Protein AF-A0A3C0ABT0-F1 (afdb_monomer)

Structure (mmCIF, N/CA/C/O backbone):
data_AF-A0A3C0ABT0-F1
#
_entry.id   AF-A0A3C0ABT0-F1
#
loop_
_atom_site.group_PDB
_atom_site.id
_atom_site.type_symbol
_atom_site.label_atom_id
_atom_site.label_alt_id
_atom_site.label_comp_id
_atom_site.label_asym_id
_atom_site.label_entity_id
_atom_site.label_seq_id
_atom_site.pd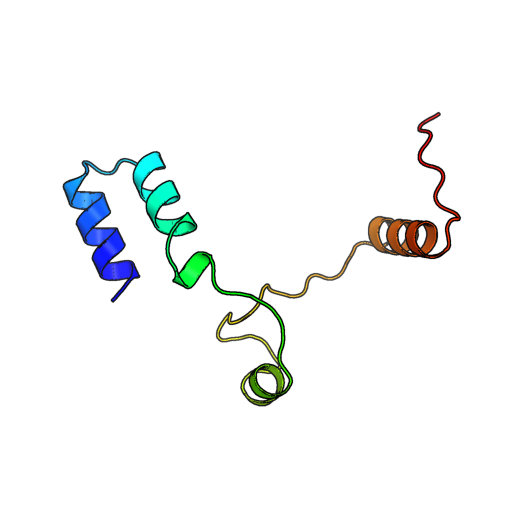bx_PDB_ins_code
_atom_site.Cartn_x
_atom_site.Cartn_y
_atom_site.Cartn_z
_atom_site.occupancy
_atom_site.B_iso_or_equiv
_atom_site.auth_seq_id
_atom_site.auth_comp_id
_atom_site.auth_asym_id
_atom_site.auth_atom_id
_atom_site.pdbx_PDB_model_num
ATOM 1 N N . GLU A 1 1 ? 10.602 1.928 -15.268 1.00 82.88 1 GLU A N 1
ATOM 2 C CA . GLU A 1 1 ? 10.242 3.258 -15.802 1.00 82.88 1 GLU A CA 1
ATOM 3 C C . GLU A 1 1 ? 9.521 4.152 -14.790 1.00 82.88 1 GLU A C 1
ATOM 5 O O . GLU A 1 1 ? 10.117 5.148 -14.410 1.00 82.88 1 GLU A O 1
ATOM 10 N N . LEU A 1 2 ? 8.315 3.833 -14.278 1.00 92.44 2 LEU A N 1
ATOM 11 C CA . LEU A 1 2 ? 7.647 4.709 -13.281 1.00 92.44 2 LEU A CA 1
ATOM 12 C C . LEU A 1 2 ? 8.496 4.949 -12.021 1.00 92.44 2 LEU A C 1
ATOM 14 O O . LEU A 1 2 ? 8.629 6.082 -11.571 1.00 92.44 2 LEU A O 1
ATOM 18 N N . LEU A 1 3 ? 9.053 3.882 -11.442 1.00 93.75 3 LEU A N 1
ATOM 19 C CA . LEU A 1 3 ? 9.856 3.991 -10.221 1.00 93.75 3 LEU A CA 1
ATOM 20 C C . LEU A 1 3 ? 11.151 4.776 -10.451 1.00 93.75 3 LEU A C 1
ATOM 22 O O . LEU A 1 3 ? 11.562 5.523 -9.571 1.00 93.75 3 LEU A O 1
ATOM 26 N N . ASP A 1 4 ? 11.747 4.651 -11.636 1.00 95.94 4 ASP A N 1
ATOM 27 C CA . ASP A 1 4 ? 12.952 5.394 -12.011 1.00 95.94 4 ASP A CA 1
ATOM 28 C C . ASP A 1 4 ? 12.640 6.889 -12.130 1.00 95.94 4 ASP A C 1
ATOM 30 O O . ASP A 1 4 ? 13.360 7.721 -11.583 1.00 95.94 4 ASP A O 1
ATOM 34 N N . TRP A 1 5 ? 11.513 7.230 -12.766 1.00 95.56 5 TRP A N 1
ATOM 35 C CA . TRP A 1 5 ? 11.041 8.611 -12.847 1.00 95.56 5 TRP A CA 1
ATOM 36 C C . TRP A 1 5 ? 10.746 9.194 -11.461 1.00 95.56 5 TRP A C 1
ATOM 38 O O . TRP A 1 5 ? 11.219 10.282 -11.145 1.00 95.56 5 TRP A O 1
ATOM 48 N N . LEU A 1 6 ? 10.033 8.451 -10.605 1.00 96.31 6 LEU A N 1
ATOM 49 C CA . LEU A 1 6 ? 9.751 8.869 -9.229 1.00 96.31 6 LEU A CA 1
ATOM 50 C C . LEU A 1 6 ? 11.034 9.058 -8.406 1.00 96.31 6 LEU A C 1
ATOM 52 O O . LEU A 1 6 ? 11.080 9.948 -7.562 1.00 96.31 6 LEU A O 1
ATOM 56 N N . ALA A 1 7 ? 12.066 8.241 -8.631 1.00 96.31 7 ALA A N 1
ATOM 57 C CA . ALA A 1 7 ? 13.345 8.360 -7.936 1.00 96.31 7 ALA A CA 1
ATOM 58 C C . ALA A 1 7 ? 14.112 9.627 -8.348 1.00 96.31 7 ALA A C 1
ATOM 60 O O . ALA A 1 7 ? 14.597 10.351 -7.477 1.00 96.31 7 ALA A O 1
ATOM 61 N N . VAL A 1 8 ? 14.176 9.923 -9.652 1.00 97.06 8 VAL A N 1
ATOM 62 C CA . VAL A 1 8 ? 14.800 11.155 -10.167 1.00 97.06 8 VAL A CA 1
ATOM 63 C C . VAL A 1 8 ? 14.043 12.385 -9.667 1.00 97.06 8 VAL A C 1
ATOM 65 O O . VAL A 1 8 ? 14.642 13.277 -9.071 1.00 97.06 8 VAL A O 1
ATOM 68 N N . ASP A 1 9 ? 12.717 12.394 -9.809 1.00 96.62 9 ASP A N 1
ATOM 69 C CA . ASP A 1 9 ? 11.853 13.479 -9.343 1.00 96.62 9 ASP A CA 1
ATOM 70 C C . ASP A 1 9 ? 11.980 13.708 -7.823 1.00 96.62 9 ASP A C 1
ATOM 72 O O . ASP A 1 9 ? 12.001 14.850 -7.359 1.00 96.62 9 ASP A O 1
ATOM 76 N N . PHE A 1 10 ? 12.133 12.643 -7.029 1.00 97.62 10 PHE A N 1
ATOM 77 C CA . PHE A 1 10 ? 12.355 12.746 -5.586 1.00 97.62 10 PHE A CA 1
ATOM 78 C C . PHE A 1 10 ? 13.694 13.407 -5.240 1.00 97.62 10 PHE A C 1
ATOM 80 O O . PHE A 1 10 ? 13.745 14.269 -4.357 1.00 97.62 10 PHE A O 1
ATOM 87 N N . GLN A 1 11 ? 14.759 13.041 -5.956 1.00 97.69 11 GLN A N 1
ATOM 88 C CA . GLN A 1 11 ? 16.082 13.633 -5.783 1.00 97.69 11 GLN A CA 1
ATOM 89 C C . GLN A 1 11 ? 16.092 15.119 -6.179 1.00 97.69 11 GLN A C 1
ATOM 91 O O . GLN A 1 11 ? 16.642 15.944 -5.447 1.00 97.69 11 GLN A O 1
ATOM 96 N N . GLU A 1 12 ? 15.459 15.474 -7.300 1.00 97.81 12 GLU A N 1
ATOM 97 C CA . GLU A 1 12 ? 15.369 16.858 -7.790 1.00 97.81 12 GLU A CA 1
ATOM 98 C C . GLU A 1 12 ? 14.579 17.770 -6.841 1.00 97.81 12 GLU A C 1
ATOM 100 O O . GLU A 1 12 ? 14.901 18.948 -6.690 1.00 97.81 12 GLU A O 1
ATOM 105 N N . HIS A 1 13 ? 13.591 17.219 -6.131 1.00 97.00 13 HIS A N 1
ATOM 106 C CA . HIS A 1 13 ? 12.765 17.951 -5.168 1.00 97.00 13 HIS A CA 1
ATOM 107 C C . HIS A 1 13 ? 13.257 17.806 -3.720 1.00 97.00 13 HIS A C 1
ATOM 109 O O . HIS A 1 13 ? 12.454 17.759 -2.787 1.00 97.00 13 HIS A O 1
ATOM 115 N N . GLN A 1 14 ? 14.581 17.755 -3.529 1.00 97.69 14 GLN A N 1
ATOM 116 C CA . GLN A 1 14 ? 15.244 17.798 -2.217 1.00 97.69 14 GLN A CA 1
ATOM 117 C C . GLN A 1 14 ? 14.785 16.711 -1.235 1.00 97.69 14 GLN A C 1
ATOM 119 O O . GLN A 1 14 ? 14.793 16.927 -0.024 1.00 97.69 14 GLN A O 1
ATOM 124 N N . TRP A 1 15 ? 14.408 15.534 -1.738 1.00 96.94 15 TRP A N 1
ATOM 125 C CA . TRP A 1 15 ? 13.976 14.416 -0.900 1.00 96.94 15 TRP A CA 1
ATOM 126 C C . TRP A 1 15 ? 12.717 14.723 -0.059 1.00 96.94 15 TRP A C 1
ATOM 128 O O . TRP A 1 15 ? 12.536 14.167 1.028 1.00 96.94 15 TRP A O 1
ATOM 138 N N . ASP A 1 16 ? 11.805 15.575 -0.553 1.00 97.75 16 ASP A N 1
ATOM 139 C CA . ASP A 1 16 ? 10.514 15.840 0.103 1.00 97.75 16 ASP A CA 1
ATOM 140 C C . ASP A 1 16 ? 9.605 14.599 0.093 1.00 97.75 16 ASP A C 1
ATOM 142 O O . ASP A 1 16 ? 8.949 14.254 -0.898 1.00 97.75 16 ASP A O 1
ATOM 146 N N . VAL A 1 17 ? 9.548 13.931 1.246 1.00 97.50 17 VAL A N 1
ATOM 147 C CA . VAL A 1 17 ? 8.797 12.688 1.451 1.00 97.50 17 VAL A CA 1
ATOM 148 C C . VAL A 1 17 ? 7.296 12.881 1.235 1.00 97.50 17 VAL A C 1
ATOM 150 O O . VAL A 1 17 ? 6.643 12.003 0.670 1.00 97.50 17 VAL A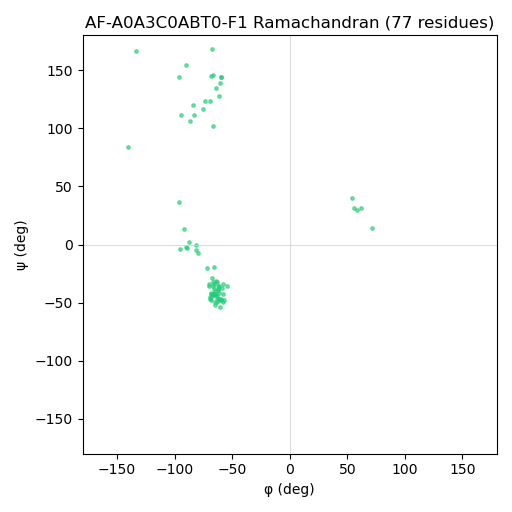 O 1
ATOM 153 N N . LYS A 1 18 ? 6.719 14.019 1.646 1.00 97.44 18 LYS A N 1
ATOM 154 C CA . LYS A 1 18 ? 5.273 14.254 1.494 1.00 97.44 18 LYS A CA 1
ATOM 155 C C . LYS A 1 18 ? 4.910 14.404 0.026 1.00 97.44 18 LYS A C 1
ATOM 157 O O . LYS A 1 18 ? 3.910 13.838 -0.420 1.00 97.44 18 LYS A O 1
ATOM 162 N N . ARG A 1 19 ? 5.725 15.144 -0.729 1.00 96.88 19 ARG A N 1
ATOM 163 C CA . ARG A 1 19 ? 5.543 15.300 -2.174 1.00 96.88 19 ARG A CA 1
ATOM 164 C C . ARG A 1 19 ? 5.700 13.962 -2.890 1.00 96.88 19 ARG A C 1
ATOM 166 O O . ARG A 1 19 ? 4.837 13.624 -3.695 1.00 96.88 19 ARG A O 1
ATOM 173 N N . PHE A 1 20 ? 6.734 13.189 -2.560 1.00 97.56 20 PHE A N 1
ATOM 174 C CA . PHE A 1 20 ? 6.941 11.855 -3.126 1.00 97.56 20 PHE A CA 1
ATOM 175 C C . PHE A 1 20 ? 5.749 10.931 -2.869 1.00 97.56 20 PHE A C 1
ATOM 177 O O . PHE A 1 20 ? 5.206 10.352 -3.807 1.00 97.56 20 PHE A O 1
ATOM 184 N N . MET A 1 21 ? 5.281 10.848 -1.618 1.00 97.19 21 MET A N 1
ATOM 185 C CA . MET A 1 21 ? 4.102 10.050 -1.274 1.00 97.19 21 MET A CA 1
ATOM 186 C C . MET A 1 21 ? 2.879 10.497 -2.071 1.00 97.19 21 MET A C 1
ATOM 188 O O . MET A 1 21 ? 2.161 9.651 -2.597 1.00 97.19 21 MET A O 1
ATOM 192 N N . LYS A 1 22 ? 2.668 11.811 -2.221 1.00 96.62 22 LYS A N 1
ATOM 193 C CA . LYS A 1 22 ? 1.591 12.352 -3.057 1.00 96.62 22 LYS A CA 1
ATOM 194 C C . LYS A 1 22 ? 1.731 11.908 -4.516 1.00 96.62 22 LYS A C 1
ATOM 196 O O . LYS A 1 22 ? 0.749 11.448 -5.081 1.00 96.62 22 LYS A O 1
ATOM 201 N N . GLN A 1 23 ? 2.914 12.013 -5.119 1.00 96.38 23 GLN A N 1
ATOM 202 C CA . GLN A 1 23 ? 3.136 11.574 -6.504 1.00 96.38 23 GLN A CA 1
ATOM 203 C C . GLN A 1 23 ? 2.888 10.071 -6.671 1.00 96.38 23 GLN A C 1
ATOM 205 O O . GLN A 1 23 ? 2.222 9.655 -7.616 1.00 96.38 23 GLN A O 1
ATOM 210 N N . LEU A 1 24 ? 3.343 9.261 -5.713 1.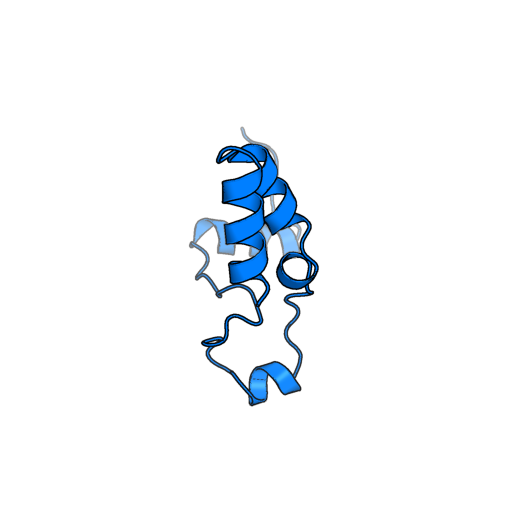00 95.25 24 LEU A N 1
ATOM 211 C CA . LEU A 1 24 ? 3.129 7.818 -5.722 1.00 95.25 24 LEU A CA 1
ATOM 212 C C . LEU A 1 24 ? 1.635 7.468 -5.689 1.00 95.25 24 LEU A C 1
ATOM 214 O O . LEU A 1 24 ? 1.161 6.749 -6.567 1.00 95.25 24 LEU A O 1
ATOM 218 N N . VAL A 1 25 ? 0.881 7.995 -4.716 1.00 95.00 25 VAL A N 1
ATOM 219 C CA . VAL A 1 25 ? -0.551 7.663 -4.555 1.00 95.00 25 VAL A CA 1
ATOM 220 C C . VAL A 1 25 ? -1.440 8.282 -5.634 1.00 95.00 25 VAL A C 1
ATOM 222 O O . VAL A 1 25 ? -2.546 7.802 -5.872 1.00 95.00 25 VAL A O 1
ATOM 225 N N . MET A 1 26 ? -0.961 9.333 -6.301 1.00 96.12 26 MET A N 1
ATOM 226 C CA . MET A 1 26 ? -1.633 9.952 -7.445 1.00 96.12 26 MET A CA 1
ATOM 227 C C . MET A 1 26 ? -1.214 9.343 -8.790 1.00 96.12 26 MET A C 1
ATOM 229 O O . MET A 1 26 ? -1.744 9.746 -9.823 1.00 96.12 26 MET A O 1
ATOM 233 N N . SER A 1 27 ? -0.281 8.386 -8.808 1.00 94.88 27 SER A N 1
ATOM 234 C CA . SER A 1 27 ? 0.124 7.715 -10.043 1.00 94.88 27 SER A CA 1
ATOM 235 C C . SER A 1 27 ? -1.004 6.840 -10.596 1.00 94.88 27 SER A C 1
ATOM 237 O O . SER A 1 27 ? -1.732 6.182 -9.848 1.00 94.88 27 SER A O 1
ATOM 239 N N . ALA A 1 28 ? -1.106 6.765 -11.925 1.00 92.25 28 ALA A N 1
ATOM 240 C CA . ALA A 1 28 ? -2.084 5.904 -12.590 1.00 92.25 28 ALA A CA 1
ATOM 241 C C . ALA A 1 28 ? -1.924 4.423 -12.192 1.00 92.25 28 ALA A C 1
ATOM 243 O O . ALA A 1 28 ? -2.916 3.712 -12.067 1.00 92.25 28 ALA A O 1
ATOM 244 N N . THR A 1 29 ? -0.688 3.971 -11.943 1.00 89.44 29 THR A N 1
ATOM 245 C CA . THR A 1 29 ? -0.401 2.607 -11.477 1.00 89.44 29 THR A CA 1
ATOM 246 C C . THR A 1 29 ? -0.960 2.350 -10.078 1.00 89.44 29 THR A C 1
ATOM 248 O O . THR A 1 29 ? -1.554 1.301 -9.858 1.00 89.44 29 THR A O 1
ATOM 251 N N . TYR A 1 30 ? -0.824 3.292 -9.136 1.00 90.25 30 TYR A N 1
ATOM 252 C CA . TYR A 1 30 ? -1.390 3.128 -7.790 1.00 90.25 30 TYR A CA 1
ATOM 253 C C . TYR A 1 30 ? -2.924 3.198 -7.795 1.00 90.25 30 TYR A C 1
ATOM 255 O O . TYR A 1 30 ? -3.585 2.476 -7.054 1.00 90.25 30 TYR A O 1
ATOM 263 N N . GLN A 1 31 ? -3.499 4.049 -8.648 1.00 90.50 31 GLN A N 1
ATOM 264 C CA . GLN A 1 31 ? -4.949 4.228 -8.780 1.00 90.50 31 GLN A CA 1
ATOM 265 C C . GLN A 1 31 ? -5.630 3.159 -9.648 1.00 90.50 31 GLN A C 1
ATOM 267 O O . GLN A 1 31 ? -6.849 3.194 -9.833 1.00 90.50 31 GLN A O 1
ATOM 272 N N . GLN A 1 32 ? -4.865 2.214 -10.194 1.00 88.81 32 GLN A N 1
ATOM 273 C CA . GLN A 1 32 ? -5.402 1.142 -11.014 1.00 88.81 32 GLN A CA 1
ATOM 274 C C . GLN A 1 32 ? -6.407 0.296 -10.217 1.00 88.81 32 GLN A C 1
ATOM 276 O O . GLN A 1 32 ? -6.203 -0.027 -9.046 1.00 88.81 32 GLN A O 1
ATOM 281 N N . SER A 1 33 ? -7.508 -0.091 -10.868 1.00 86.12 33 SER A N 1
ATOM 282 C CA . SER A 1 33 ? -8.496 -0.975 -10.250 1.00 86.12 33 SER A CA 1
ATOM 283 C C . SER A 1 33 ? -7.867 -2.325 -9.905 1.00 86.12 33 SER A C 1
ATOM 285 O O . SER A 1 33 ? -7.296 -2.990 -10.766 1.00 86.12 33 SER A O 1
ATOM 287 N N . SER A 1 34 ? -8.036 -2.748 -8.654 1.00 85.62 34 SER A N 1
ATOM 288 C CA . SER A 1 34 ? -7.572 -4.041 -8.139 1.00 85.62 34 SER A CA 1
ATOM 289 C C . SER A 1 34 ? -8.628 -5.151 -8.247 1.00 85.62 34 SER A C 1
ATOM 291 O O . SER A 1 34 ? -8.482 -6.219 -7.644 1.00 85.62 34 SER A O 1
ATOM 293 N N . ASN A 1 35 ? -9.702 -4.913 -9.009 1.00 86.06 35 ASN A N 1
ATOM 294 C CA . ASN A 1 35 ? -10.778 -5.878 -9.204 1.00 86.06 35 ASN A CA 1
ATOM 295 C C . ASN A 1 35 ? -10.277 -7.134 -9.925 1.00 86.06 35 ASN A C 1
ATOM 297 O O . ASN A 1 35 ? -9.571 -7.076 -10.931 1.00 86.06 35 ASN A O 1
ATOM 301 N N . VAL A 1 36 ? -10.684 -8.297 -9.419 1.00 85.44 36 VAL A N 1
ATOM 302 C CA . VAL A 1 36 ? -10.270 -9.584 -9.980 1.00 85.44 36 VAL A CA 1
ATOM 303 C C . VAL A 1 36 ? -11.154 -9.934 -11.169 1.00 85.44 36 VAL A C 1
ATOM 305 O O . VAL A 1 36 ? -12.327 -10.254 -10.986 1.00 85.44 36 VAL A O 1
ATOM 308 N N . THR A 1 37 ? -10.591 -9.932 -12.376 1.00 88.50 37 THR A N 1
ATOM 309 C CA . THR A 1 37 ? -11.266 -10.495 -13.554 1.00 88.50 37 THR A CA 1
ATOM 310 C C . THR A 1 37 ? -10.933 -11.985 -13.720 1.00 88.50 37 THR A C 1
ATOM 312 O O . THR A 1 37 ? -9.877 -12.440 -13.255 1.00 88.50 37 THR A O 1
ATOM 315 N N . PRO A 1 38 ? -11.801 -12.784 -14.369 1.00 90.00 38 PRO A N 1
ATOM 316 C CA . PRO A 1 38 ? -11.526 -14.194 -14.649 1.00 90.00 38 PRO A CA 1
ATOM 317 C C . PRO A 1 38 ? -10.208 -14.417 -15.400 1.00 90.00 38 PRO A C 1
ATOM 319 O O . PRO A 1 38 ? -9.502 -15.390 -15.141 1.00 90.00 38 PRO A O 1
ATOM 322 N N . GLU A 1 39 ? -9.848 -13.505 -16.299 1.00 88.81 39 GLU A N 1
ATOM 323 C CA . GLU A 1 39 ? -8.619 -13.540 -17.090 1.00 88.81 39 GLU A CA 1
ATOM 324 C C . GLU A 1 39 ? -7.394 -13.322 -16.198 1.00 88.81 39 GLU A C 1
ATOM 326 O O . GLU A 1 39 ? -6.462 -14.125 -16.228 1.00 88.81 39 GLU A O 1
ATOM 331 N N . LEU A 1 40 ? -7.423 -12.303 -15.329 1.00 86.12 40 LEU A N 1
ATOM 332 C CA . LEU A 1 40 ? -6.348 -12.035 -14.367 1.00 86.12 40 LEU A CA 1
ATOM 333 C C . LEU A 1 40 ? -6.167 -13.188 -13.376 1.00 86.12 40 LEU A C 1
ATOM 335 O O . LEU A 1 40 ? -5.045 -13.501 -12.980 1.00 86.12 40 LEU A O 1
ATOM 339 N N . ASN A 1 41 ? -7.260 -13.841 -12.978 1.00 87.50 41 ASN A N 1
ATOM 340 C CA . ASN A 1 41 ? -7.194 -15.004 -12.100 1.00 87.50 41 ASN A CA 1
ATOM 341 C C . ASN A 1 41 ? -6.604 -16.234 -12.808 1.00 87.50 41 ASN A C 1
ATOM 343 O O . ASN A 1 41 ? -5.889 -17.003 -12.179 1.00 87.50 41 ASN A O 1
ATOM 347 N N . LYS A 1 42 ? -6.856 -16.411 -14.112 1.00 91.19 42 LYS A N 1
ATOM 348 C CA . LYS A 1 42 ? -6.226 -17.477 -14.910 1.00 91.19 42 LYS A CA 1
ATOM 349 C C . LYS A 1 42 ? -4.726 -17.247 -15.093 1.00 91.19 42 LYS A C 1
ATOM 351 O O . LYS A 1 42 ? -3.961 -18.200 -14.995 1.00 91.19 42 LYS A O 1
ATOM 356 N N . ILE A 1 43 ? -4.321 -16.003 -15.354 1.00 90.81 43 ILE A N 1
ATOM 357 C CA . ILE A 1 43 ? -2.916 -15.630 -15.576 1.00 90.81 43 ILE A CA 1
ATOM 358 C C . ILE A 1 43 ? -2.113 -15.758 -14.278 1.00 90.81 43 ILE A C 1
ATOM 360 O O . ILE A 1 43 ? -1.032 -16.343 -14.272 1.00 90.81 43 ILE A O 1
ATOM 364 N N . ASP A 1 44 ? -2.644 -15.234 -13.171 1.00 88.94 44 ASP A N 1
ATOM 365 C CA . ASP A 1 44 ? -1.970 -15.257 -11.875 1.00 88.94 44 ASP A CA 1
ATOM 366 C C . ASP A 1 44 ? -2.953 -15.546 -10.722 1.00 88.94 44 ASP A C 1
ATOM 368 O O . ASP A 1 44 ? -3.434 -14.635 -10.029 1.00 88.94 44 ASP A O 1
ATOM 372 N N . PRO A 1 45 ? -3.251 -16.834 -10.461 1.00 86.25 45 PRO A N 1
ATOM 373 C CA . PRO A 1 45 ? -4.146 -17.231 -9.375 1.00 86.25 45 PRO A CA 1
ATOM 374 C C . PRO A 1 45 ? -3.601 -16.852 -7.992 1.00 86.25 45 PRO A C 1
ATOM 376 O O . PRO A 1 45 ? -4.360 -16.539 -7.072 1.00 86.25 45 PRO A O 1
ATOM 379 N N . LYS A 1 46 ? -2.269 -16.859 -7.844 1.00 87.25 46 LYS A N 1
ATOM 380 C CA . LYS A 1 46 ? -1.575 -16.596 -6.576 1.00 87.25 46 LYS A CA 1
ATOM 381 C C . LYS A 1 46 ? -1.270 -15.114 -6.347 1.00 87.25 46 LYS A C 1
ATOM 383 O O . LYS A 1 46 ? -0.780 -14.785 -5.272 1.00 87.25 46 LYS A O 1
ATOM 388 N N . ASN A 1 47 ? -1.586 -14.238 -7.303 1.00 87.56 47 ASN A N 1
ATOM 389 C CA . ASN A 1 47 ? -1.315 -12.802 -7.236 1.00 87.56 47 ASN A CA 1
ATOM 390 C C . ASN A 1 47 ? 0.166 -12.471 -6.945 1.00 87.56 47 ASN A C 1
ATOM 392 O O . ASN A 1 47 ? 0.477 -11.576 -6.162 1.00 87.56 47 ASN A O 1
ATOM 396 N N . ARG A 1 48 ? 1.096 -13.216 -7.552 1.00 86.06 48 ARG A N 1
ATOM 397 C CA . ARG A 1 48 ? 2.544 -12.966 -7.452 1.00 86.06 48 ARG A CA 1
ATOM 398 C C . ARG A 1 48 ? 2.969 -11.669 -8.138 1.00 86.06 48 ARG A C 1
ATOM 400 O O . ARG A 1 48 ? 3.961 -11.078 -7.730 1.00 86.06 48 ARG A O 1
ATOM 407 N N . LEU A 1 49 ? 2.239 -11.255 -9.168 1.00 86.56 49 LEU A N 1
ATOM 408 C CA . LEU A 1 49 ? 2.478 -10.030 -9.929 1.00 86.56 49 LEU A CA 1
ATOM 409 C C . LEU A 1 49 ? 1.776 -8.810 -9.318 1.00 86.56 49 LEU A C 1
ATOM 411 O O . LEU A 1 49 ? 1.875 -7.721 -9.870 1.00 86.56 49 LEU A O 1
ATOM 415 N N . LEU A 1 50 ? 1.084 -8.985 -8.182 1.00 83.56 50 LEU A N 1
ATOM 416 C CA . LEU A 1 50 ? 0.468 -7.907 -7.400 1.00 83.56 50 LEU A CA 1
ATOM 417 C C . LEU A 1 50 ? -0.557 -7.066 -8.181 1.00 83.56 50 LEU A C 1
ATOM 419 O O . LEU A 1 50 ? -0.773 -5.899 -7.874 1.00 83.56 50 LEU A O 1
ATOM 423 N N . ALA A 1 51 ? -1.237 -7.667 -9.161 1.00 83.56 51 ALA A N 1
ATOM 424 C CA . ALA A 1 51 ? -2.300 -7.006 -9.924 1.00 83.56 51 ALA A CA 1
ATOM 425 C C . ALA A 1 51 ? -3.531 -6.655 -9.064 1.00 83.56 51 ALA A C 1
ATOM 427 O O . ALA A 1 51 ? -4.361 -5.836 -9.448 1.00 83.56 51 ALA A O 1
ATOM 428 N N . ARG A 1 52 ? -3.672 -7.301 -7.904 1.00 83.81 52 ARG A N 1
ATOM 429 C CA . ARG A 1 52 ? -4.728 -7.048 -6.919 1.00 83.81 52 ARG A CA 1
ATOM 430 C C . ARG A 1 52 ? -4.143 -6.961 -5.515 1.00 83.81 52 ARG A C 1
ATOM 432 O O . ARG A 1 52 ? -3.010 -7.376 -5.275 1.00 83.81 52 ARG A O 1
ATOM 439 N N . GLY A 1 53 ? -4.931 -6.465 -4.566 1.00 79.62 53 GLY A N 1
ATOM 440 C CA . GLY A 1 53 ? -4.547 -6.508 -3.157 1.00 79.62 53 GLY A CA 1
ATOM 441 C C . GLY A 1 53 ? -4.332 -7.955 -2.673 1.00 79.62 53 GLY A C 1
ATOM 442 O O . GLY A 1 53 ? -5.043 -8.864 -3.122 1.00 79.62 53 GLY A O 1
ATOM 443 N N . PRO A 1 54 ? -3.359 -8.211 -1.778 1.00 77.56 54 PRO A N 1
ATOM 444 C CA . PRO A 1 54 ? -3.204 -9.518 -1.149 1.00 77.56 54 PRO A CA 1
ATOM 445 C C . PRO A 1 54 ? -4.465 -9.892 -0.362 1.00 77.56 54 PRO A C 1
ATOM 447 O O . PRO A 1 54 ? -5.129 -9.048 0.238 1.00 77.56 54 PRO A O 1
ATOM 450 N N . ARG A 1 55 ? -4.810 -11.182 -0.368 1.00 75.12 55 ARG A N 1
ATOM 451 C CA . ARG A 1 55 ? -5.937 -11.697 0.413 1.00 75.12 55 ARG A CA 1
ATOM 452 C C . ARG A 1 55 ? -5.458 -11.973 1.830 1.00 75.12 55 ARG A C 1
ATOM 454 O O . ARG A 1 55 ? -4.579 -12.811 2.021 1.00 75.12 55 ARG A O 1
ATOM 461 N N . PHE A 1 56 ? -6.061 -11.309 2.804 1.00 80.88 56 PHE A N 1
ATOM 462 C CA . PHE A 1 56 ? -5.812 -11.577 4.215 1.00 80.88 56 PHE A CA 1
ATOM 463 C C . PHE A 1 56 ? -6.881 -12.518 4.762 1.00 80.88 56 PHE A C 1
ATOM 465 O O . PHE A 1 56 ? -8.046 -12.460 4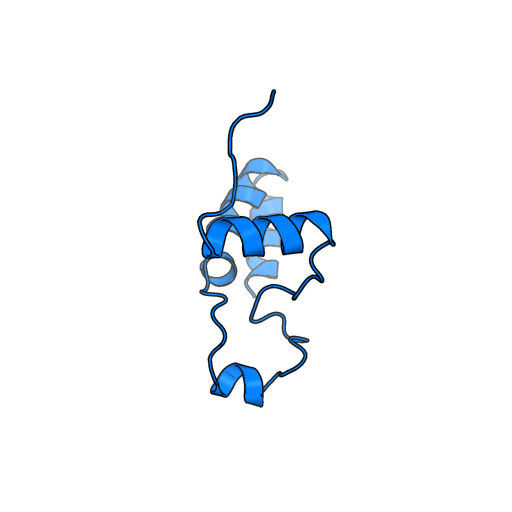.359 1.00 80.88 56 PHE A O 1
ATOM 472 N N . ARG A 1 57 ? -6.484 -13.404 5.677 1.00 83.38 57 ARG A N 1
ATOM 473 C CA . ARG A 1 57 ? -7.446 -14.154 6.482 1.00 83.38 57 ARG A CA 1
ATOM 474 C C . ARG A 1 57 ? -8.030 -13.184 7.504 1.00 83.38 57 ARG A C 1
ATOM 476 O O . ARG A 1 57 ? -7.265 -12.577 8.245 1.00 83.38 57 ARG A O 1
ATOM 483 N N . LEU A 1 58 ? -9.351 -13.039 7.515 1.00 86.44 58 LEU A N 1
ATOM 484 C CA . LEU A 1 58 ? -10.034 -12.274 8.555 1.00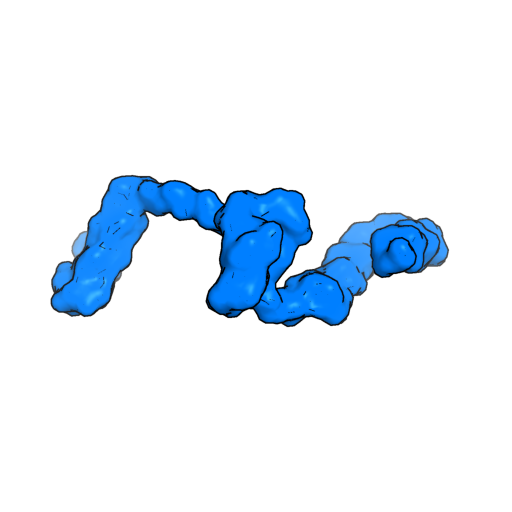 86.44 58 LEU A CA 1
ATOM 485 C C . LEU A 1 58 ? -9.875 -12.990 9.902 1.00 86.44 58 LEU A C 1
ATOM 487 O O . LEU A 1 58 ? -9.837 -14.226 9.943 1.00 86.44 58 LEU A O 1
ATOM 491 N N . ASP A 1 59 ? -9.770 -12.215 10.978 1.00 93.44 59 ASP A N 1
ATOM 492 C CA . ASP A 1 59 ? -9.879 -12.743 12.335 1.00 93.44 59 ASP A CA 1
ATOM 493 C C . ASP A 1 59 ? -11.314 -13.239 12.609 1.00 93.44 59 ASP A C 1
ATOM 495 O O . ASP A 1 59 ? -12.241 -13.059 11.805 1.00 93.44 59 ASP A O 1
ATOM 499 N N . ALA A 1 60 ? -11.483 -13.964 13.714 1.00 92.19 60 ALA A N 1
ATOM 500 C CA . ALA A 1 60 ? -12.765 -14.583 14.034 1.00 92.19 60 ALA A CA 1
ATOM 501 C C . ALA A 1 60 ? -13.831 -13.521 14.344 1.00 92.19 60 ALA A C 1
ATOM 503 O O . ALA A 1 60 ? -14.996 -13.687 13.977 1.00 92.19 60 ALA A O 1
ATOM 504 N N . GLU A 1 61 ? -13.420 -12.427 14.979 1.00 93.38 61 GLU A N 1
ATOM 505 C CA . GLU A 1 61 ? -14.246 -11.286 15.349 1.00 93.38 61 GLU A CA 1
ATOM 506 C C . GLU A 1 61 ? -14.785 -10.566 14.111 1.00 93.38 61 GLU A C 1
ATOM 508 O O . GLU A 1 61 ? -15.999 -10.447 13.959 1.00 93.38 61 GLU A O 1
ATOM 513 N N . THR A 1 62 ? -13.922 -10.194 13.163 1.00 93.19 62 THR A N 1
ATOM 514 C CA . THR A 1 62 ? -14.329 -9.542 11.910 1.00 93.19 62 THR A CA 1
ATOM 515 C C . THR A 1 62 ? -15.221 -10.461 11.091 1.00 93.19 62 THR A C 1
ATOM 517 O O . THR A 1 62 ? -16.194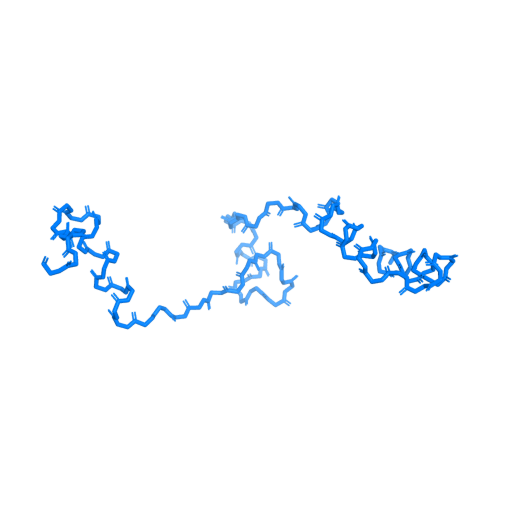 -9.998 10.500 1.00 93.19 62 THR A O 1
ATOM 520 N N . LEU A 1 63 ? -14.934 -11.768 11.051 1.00 92.06 63 LEU A N 1
ATOM 521 C CA . LEU A 1 63 ? -15.791 -12.721 10.345 1.00 92.06 63 LEU A CA 1
ATOM 522 C C . LEU A 1 63 ? -17.192 -12.798 10.972 1.00 92.06 63 LEU A C 1
ATOM 524 O O . LEU A 1 63 ? -18.188 -12.786 10.246 1.00 92.06 63 LEU A O 1
ATOM 528 N N . ARG A 1 64 ? -17.277 -12.862 12.306 1.00 93.25 64 ARG A N 1
ATOM 529 C CA . ARG A 1 64 ? -18.549 -12.845 13.037 1.00 93.25 64 ARG A CA 1
ATOM 530 C C . ARG A 1 64 ? -19.305 -11.544 12.787 1.00 93.25 64 ARG A C 1
ATOM 532 O O . ARG A 1 64 ? -20.489 -11.602 12.471 1.00 93.25 64 ARG A O 1
ATOM 539 N N . ASP A 1 65 ? -18.640 -10.400 12.896 1.00 93.25 65 ASP A N 1
ATOM 540 C CA . ASP A 1 65 ? -19.264 -9.087 12.728 1.00 93.25 65 ASP A CA 1
ATOM 541 C C . ASP A 1 65 ? -19.746 -8.873 11.293 1.00 93.25 65 ASP A C 1
ATOM 543 O O . ASP A 1 65 ? -20.852 -8.381 11.088 1.00 93.25 65 ASP A O 1
ATOM 547 N N . GLN A 1 66 ? -18.985 -9.332 10.294 1.00 93.25 66 GLN A N 1
ATOM 548 C CA . GLN A 1 66 ? -19.424 -9.378 8.896 1.00 93.25 66 GLN A CA 1
ATOM 549 C C . GLN A 1 66 ? -2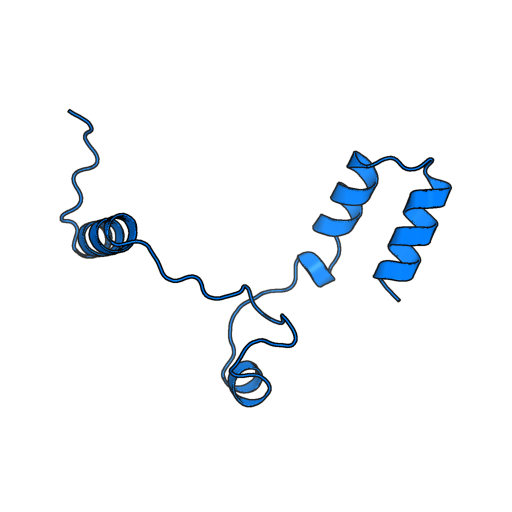0.682 -10.241 8.733 1.00 93.25 66 GLN A C 1
ATOM 551 O O . GLN A 1 66 ? -21.645 -9.812 8.098 1.00 93.25 66 GLN A O 1
ATOM 556 N N . ALA A 1 67 ? -20.713 -11.437 9.330 1.00 94.44 67 ALA A N 1
ATOM 557 C CA . ALA A 1 67 ? -21.880 -12.315 9.267 1.00 94.44 67 ALA A CA 1
ATOM 558 C C . ALA A 1 67 ? -23.110 -11.694 9.955 1.00 94.44 67 ALA A C 1
ATOM 560 O O . ALA A 1 67 ? -24.215 -11.740 9.409 1.00 94.44 67 ALA A O 1
ATOM 561 N N . LEU A 1 68 ? -22.930 -11.070 11.122 1.00 95.38 68 LEU A N 1
ATOM 562 C CA . LEU A 1 68 ? -23.986 -10.349 11.834 1.00 95.38 68 LEU A CA 1
ATOM 563 C C . LEU A 1 68 ? -24.469 -9.128 11.039 1.00 95.38 68 LEU A C 1
ATOM 565 O O . LEU A 1 68 ? -25.670 -8.887 10.967 1.00 95.38 68 LEU A O 1
ATOM 569 N N . ALA A 1 69 ? -23.565 -8.384 10.399 1.00 95.31 69 ALA A N 1
ATOM 570 C CA . ALA A 1 69 ? -23.911 -7.213 9.599 1.00 95.31 69 ALA A CA 1
ATOM 571 C C . ALA A 1 69 ? -24.750 -7.597 8.375 1.00 95.31 69 ALA A C 1
ATOM 573 O O . ALA A 1 69 ? -25.816 -7.028 8.153 1.00 95.31 69 ALA A O 1
ATOM 574 N N . VAL A 1 70 ? -24.303 -8.599 7.612 1.00 95.44 70 VAL A N 1
ATOM 575 C CA . VAL A 1 70 ? -24.993 -9.063 6.396 1.00 95.44 70 VAL A CA 1
ATOM 576 C C . VAL A 1 70 ? -26.344 -9.709 6.720 1.00 95.44 70 VAL A C 1
ATOM 578 O O . VAL A 1 70 ? -27.285 -9.579 5.943 1.00 95.44 70 VAL A O 1
ATOM 581 N N . SER A 1 71 ? -26.467 -10.372 7.874 1.00 96.12 71 SER A N 1
ATOM 582 C CA . SER A 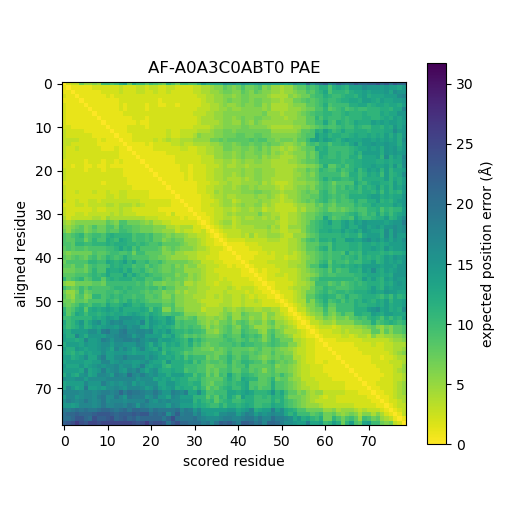1 71 ? -27.739 -10.947 8.340 1.00 96.12 71 SER A CA 1
ATOM 583 C C . SER A 1 71 ? -28.674 -9.938 9.020 1.00 96.12 71 SER A C 1
ATOM 585 O O . SER A 1 71 ? -29.798 -10.298 9.363 1.00 96.12 71 SER A O 1
ATOM 587 N N . GLY A 1 72 ? -28.242 -8.688 9.226 1.00 94.38 72 GLY A N 1
ATOM 588 C CA . GLY A 1 72 ? -29.018 -7.670 9.943 1.00 94.38 72 GLY A CA 1
ATOM 589 C C . GLY A 1 72 ? -29.118 -7.902 11.457 1.00 94.38 72 GLY A C 1
ATOM 590 O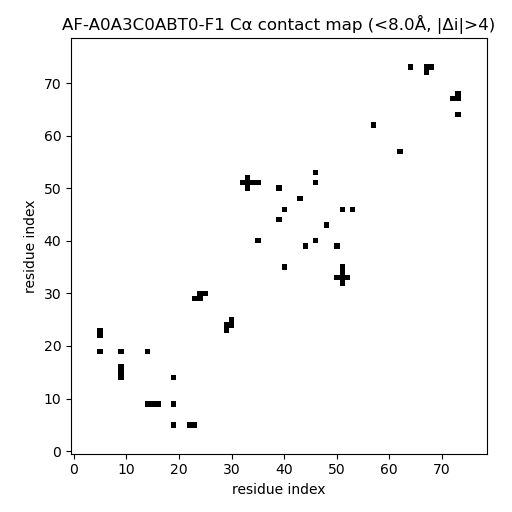 O . GLY A 1 72 ? -29.946 -7.282 12.118 1.00 94.38 72 GLY A O 1
ATOM 591 N N . LEU A 1 73 ? -28.289 -8.789 12.011 1.00 95.44 73 LEU A N 1
ATOM 592 C CA . LEU A 1 73 ? -28.251 -9.143 13.433 1.00 95.44 73 LEU A CA 1
ATOM 593 C C . LEU A 1 73 ? -27.198 -8.352 14.226 1.00 95.44 73 LEU A C 1
ATOM 595 O O . LEU A 1 73 ? -27.091 -8.518 15.442 1.00 95.44 73 LEU A O 1
ATOM 599 N N . LEU A 1 74 ? -26.394 -7.518 13.559 1.00 94.06 74 LEU A N 1
ATOM 600 C CA . LEU A 1 74 ? -25.382 -6.700 14.222 1.00 94.06 74 LEU A CA 1
ATOM 601 C C . LEU A 1 74 ? -26.044 -5.610 15.072 1.00 94.06 74 LEU A C 1
ATOM 603 O O . LEU A 1 74 ? -26.788 -4.775 14.561 1.00 94.06 74 LEU A O 1
ATOM 607 N N . VAL A 1 75 ? -25.717 -5.580 16.364 1.00 92.50 75 VAL A N 1
ATOM 608 C CA . VAL A 1 75 ? -26.119 -4.507 17.278 1.00 92.50 75 VAL A CA 1
ATOM 609 C C . VAL A 1 75 ? -24.988 -3.472 17.336 1.00 92.50 75 VAL A C 1
ATOM 611 O O . VAL A 1 75 ? -23.930 -3.779 17.878 1.00 92.50 75 VAL A O 1
ATOM 614 N N . PRO A 1 76 ? -25.175 -2.245 16.813 1.00 89.62 76 PRO A N 1
ATOM 615 C CA . PRO A 1 76 ? -24.123 -1.222 16.776 1.00 89.62 76 PRO A CA 1
ATOM 616 C C . PRO A 1 76 ? -23.941 -0.487 18.114 1.00 89.62 76 PRO A C 1
ATOM 618 O O . PRO A 1 76 ? -23.040 0.338 18.256 1.00 89.62 76 PRO A O 1
ATOM 621 N N . LYS A 1 77 ? -24.818 -0.738 19.093 1.00 88.75 77 LYS A N 1
ATOM 622 C CA . LYS A 1 77 ? -24.761 -0.098 20.406 1.00 88.75 77 LYS A CA 1
ATOM 623 C C . LYS A 1 77 ? -23.630 -0.710 21.228 1.00 88.75 77 LYS A C 1
ATOM 625 O O . LYS A 1 77 ? -23.682 -1.884 21.586 1.00 88.75 77 LYS A O 1
ATOM 630 N N . VAL A 1 78 ? -22.644 0.110 21.569 1.00 80.88 78 VAL A N 1
ATOM 631 C CA . VAL A 1 78 ? -21.624 -0.234 22.561 1.00 80.88 78 VAL A CA 1
ATOM 632 C C . VAL A 1 78 ? -22.172 0.138 23.939 1.00 80.88 78 VAL A C 1
ATOM 634 O O . VAL A 1 78 ? -22.251 1.324 24.246 1.00 80.88 78 VAL A O 1
ATOM 637 N N . GLY A 1 79 ? -22.556 -0.862 24.741 1.00 73.94 79 GLY A N 1
ATOM 638 C CA . GLY A 1 79 ? -23.074 -0.671 26.108 1.00 73.94 79 GLY A CA 1
ATOM 639 C C . GLY A 1 79 ? -24.488 -0.110 26.156 1.00 73.94 79 GLY A C 1
ATOM 640 O O . GLY A 1 79 ? -24.695 1.117 26.077 1.00 73.94 79 GLY A O 1
#

Foldseek 3Di:
DVVVVLVVVCVVVVNPPVVSVVCVCPDPQNVDDQDDDPVNCVVCVCCPVVSHDHDDDDDPVVVVQVVCVVVVNDDPDDD

Mean predicted aligned error: 7.64 Å

Sequence (79 aa):
ELLDWLAVDFQEHQWDVKRFMKQLVMSATYQQSSNVTPELNKIDPKNRLLARGPRFRLDAETLRDQALAVSGLLVPKVG

Radius of gyration: 19.64 Å; Cα contacts (8 Å, |Δi|>4): 30; chains: 1; bounding box: 45×35×43 Å

Secondary structure (DSSP, 8-state):
-HHHHHHHHHHHTTT-HHHHHHHHHTSTTTTS-----HHHHHH-TT-TT-SSPPPPPPPHHHHHHHHHHHTT-------

pLDDT: mean 91.07, std 5.76, range [73.94, 97.81]

Solvent-accessible surface area (backbone atoms only — not comparable to full-atom values): 5005 Å² total; per-residue (Å²): 106,72,66,57,51,52,51,52,54,28,58,76,54,76,61,42,60,69,59,43,53,49,54,51,64,68,28,70,77,65,64,47,79,47,74,86,44,76,64,55,42,70,77,42,74,82,47,84,83,56,70,37,76,82,86,76,85,73,54,71,64,58,49,50,50,51,52,24,51,76,69,70,68,55,75,87,74,81,129